Protein AF-A0A2E7MC25-F1 (afdb_monomer_lite)

Sequence (125 aa):
MNQQMLAEVIEPRIQELFELVRAELFRTGFEDSLPAGVVLTGGSSLLPGAVEAAEAGLGMQVRRGTPREVGGLSDVVASPIYATGVGLVKFGIENYRADNRFYGVEASLYRRMKGRVTDWLGKAL

Secondary structure (DSSP, 8-state):
--HHHHHHHHHHHHHHHHHHHHHHHHHHT-GGG-TT-EEE-SGGGGSTTHHHHHHHHHSS-EEE------SS-HHHH-SGGGHHHHHHHHHHHHHHHHHHHHHHHHHHHHHHHHHHHHHHHHHH-

pLDDT: mean 88.89, std 8.42, range [53.56, 97.06]

Radius of gyration: 25.57 Å; chains: 1; bounding box: 31×35×94 Å

Foldseek 3Di:
DDPVVVCVVVLVVLLVVLLVVQVVCVVVVCLVVCPVDEEDAADVCPPPCNQVSNCVNNVTHYDYDFDPDDPPCCVVRRHSNCVVVNVVVVVVVVVVVVVVVVVVVVVVVVVVVVVVVVVVVVVVD

Structure (mmCIF, N/CA/C/O backbone):
data_AF-A0A2E7MC25-F1
#
_entry.id   AF-A0A2E7MC25-F1
#
loop_
_atom_site.group_PDB
_atom_site.id
_atom_site.type_symbol
_atom_site.label_atom_id
_atom_site.label_alt_id
_atom_site.label_comp_id
_atom_site.label_asym_id
_atom_site.label_entity_id
_atom_site.label_seq_id
_atom_site.pdbx_PDB_ins_code
_atom_site.Cartn_x
_atom_site.Cartn_y
_atom_site.Cartn_z
_atom_site.occupancy
_atom_site.B_iso_or_equiv
_atom_site.auth_seq_id
_atom_site.auth_comp_id
_atom_site.auth_asym_id
_atom_site.auth_atom_id
_atom_site.pdbx_PDB_model_num
ATOM 1 N N . MET A 1 1 ? 7.339 -5.993 28.550 1.00 59.03 1 MET A N 1
ATOM 2 C CA . MET A 1 1 ? 6.384 -5.040 27.948 1.00 59.03 1 MET A CA 1
ATOM 3 C C . MET A 1 1 ? 5.270 -5.860 27.318 1.00 59.03 1 MET A C 1
ATOM 5 O O . MET A 1 1 ? 5.580 -6.774 26.567 1.00 59.03 1 MET A O 1
ATOM 9 N N . ASN A 1 2 ? 4.022 -5.645 27.732 1.00 89.06 2 ASN A N 1
ATOM 10 C CA . ASN A 1 2 ? 2.864 -6.442 27.311 1.00 89.06 2 ASN A CA 1
ATOM 11 C C . ASN A 1 2 ? 2.397 -5.984 25.913 1.00 89.06 2 ASN A C 1
ATOM 13 O O . ASN A 1 2 ? 2.397 -4.782 25.654 1.00 89.06 2 ASN A O 1
ATOM 17 N N . GLN A 1 3 ? 2.010 -6.911 25.027 1.00 86.12 3 GLN A N 1
ATOM 18 C CA . GLN A 1 3 ? 1.492 -6.594 23.685 1.00 86.12 3 GLN A CA 1
ATOM 19 C C . GLN A 1 3 ? 0.295 -5.630 23.743 1.00 86.12 3 GLN A C 1
ATOM 21 O O . GLN A 1 3 ? 0.168 -4.769 22.880 1.00 86.12 3 GLN A O 1
ATOM 26 N N . GLN A 1 4 ? -0.518 -5.722 24.800 1.00 89.06 4 GLN A N 1
ATOM 27 C CA . GLN A 1 4 ? -1.660 -4.835 25.042 1.00 89.06 4 GLN A CA 1
ATOM 28 C C . GLN A 1 4 ? -1.240 -3.369 25.222 1.00 89.06 4 GLN A C 1
ATOM 30 O O . GLN A 1 4 ? -1.782 -2.504 24.550 1.00 89.06 4 GLN A O 1
ATOM 35 N N . MET A 1 5 ? -0.209 -3.087 26.028 1.00 92.94 5 MET A N 1
ATOM 36 C CA . MET A 1 5 ? 0.250 -1.701 26.222 1.00 92.94 5 MET A CA 1
ATOM 37 C C . MET A 1 5 ? 0.845 -1.094 24.946 1.00 92.94 5 MET A C 1
ATOM 39 O O . MET A 1 5 ? 0.788 0.113 24.746 1.00 92.94 5 MET A O 1
ATOM 43 N N . LEU A 1 6 ? 1.442 -1.916 24.076 1.00 91.50 6 LEU A N 1
ATOM 44 C CA . LEU A 1 6 ? 1.921 -1.431 22.782 1.00 91.50 6 LEU A CA 1
ATOM 45 C C . LEU A 1 6 ? 0.745 -1.119 21.845 1.00 91.50 6 LEU A C 1
ATOM 47 O O . LEU A 1 6 ? 0.777 -0.105 21.152 1.00 91.50 6 LEU A O 1
ATOM 51 N N . ALA A 1 7 ? -0.288 -1.964 21.845 1.00 91.75 7 ALA A N 1
ATOM 52 C CA . ALA A 1 7 ? -1.503 -1.733 21.072 1.00 91.75 7 ALA A CA 1
ATOM 53 C C . ALA A 1 7 ? -2.213 -0.439 21.504 1.00 91.75 7 ALA A C 1
ATOM 55 O O . ALA A 1 7 ? -2.538 0.364 20.638 1.00 91.75 7 ALA A O 1
ATOM 56 N N . GLU A 1 8 ? -2.323 -0.170 22.811 1.00 93.88 8 GLU A N 1
ATOM 57 C CA . GLU A 1 8 ? -2.914 1.066 23.359 1.00 93.88 8 GLU A CA 1
ATOM 58 C C . GLU A 1 8 ? -2.242 2.352 22.846 1.00 93.88 8 GLU A C 1
ATOM 60 O O . GLU A 1 8 ? -2.880 3.398 22.762 1.00 93.88 8 GLU A O 1
ATOM 65 N N . VAL A 1 9 ? -0.958 2.286 22.476 1.00 94.31 9 VAL A N 1
ATOM 66 C CA . VAL A 1 9 ? -0.220 3.423 21.903 1.00 94.31 9 VAL A CA 1
ATOM 67 C C . VAL A 1 9 ? -0.313 3.458 20.374 1.00 94.31 9 VAL A C 1
ATOM 69 O O . VAL A 1 9 ? -0.394 4.535 19.784 1.00 94.31 9 VAL A O 1
ATOM 72 N N . ILE A 1 10 ? -0.271 2.299 19.710 1.00 94.12 10 ILE A N 1
ATOM 73 C CA . ILE A 1 10 ? -0.243 2.207 18.241 1.00 94.12 10 ILE A CA 1
ATOM 74 C C . ILE A 1 10 ? -1.629 2.424 17.626 1.00 94.12 10 ILE A C 1
ATOM 76 O O . ILE A 1 10 ? -1.739 3.108 16.610 1.00 94.12 10 ILE A O 1
ATOM 80 N N . GLU A 1 11 ? -2.672 1.848 18.218 1.00 93.88 11 GLU A N 1
ATOM 81 C CA . GLU A 1 11 ? -4.044 1.906 17.711 1.00 93.88 11 GLU A CA 1
ATOM 82 C C . GLU A 1 11 ? -4.542 3.339 17.453 1.00 93.88 11 GLU A C 1
ATOM 84 O O . GLU A 1 11 ? -4.916 3.611 16.307 1.00 93.88 11 GLU A O 1
ATOM 89 N N . PRO A 1 12 ? -4.471 4.289 18.413 1.00 94.44 12 PRO A N 1
ATOM 90 C CA . PRO A 1 12 ? -4.938 5.654 18.168 1.00 94.44 12 PRO A CA 1
ATOM 91 C C . PRO A 1 12 ? -4.160 6.343 17.040 1.00 94.44 12 PRO A C 1
ATOM 93 O O . PRO A 1 12 ? -4.737 7.104 16.269 1.00 94.44 12 PRO A O 1
ATOM 96 N N . ARG A 1 13 ? -2.864 6.037 16.876 1.00 95.75 13 ARG A N 1
ATOM 97 C CA . ARG A 1 13 ? -2.059 6.595 15.779 1.00 95.75 13 ARG A CA 1
ATOM 98 C C . ARG A 1 13 ? -2.495 6.055 14.418 1.00 95.75 13 ARG A C 1
ATOM 100 O O . ARG A 1 13 ? -2.503 6.800 13.444 1.00 95.75 13 ARG A O 1
ATOM 107 N N . ILE A 1 14 ? -2.808 4.764 14.321 1.00 95.38 14 ILE A N 1
ATOM 108 C CA . ILE A 1 14 ? -3.283 4.173 13.063 1.00 95.38 14 ILE A CA 1
ATOM 109 C C . ILE A 1 14 ? -4.653 4.742 12.690 1.00 95.38 14 ILE A C 1
ATOM 111 O O . ILE A 1 14 ? -4.864 5.079 11.527 1.00 95.38 14 ILE A O 1
ATOM 115 N N . GLN A 1 15 ? -5.553 4.883 13.664 1.00 93.81 15 GLN A N 1
ATOM 116 C CA . GLN A 1 15 ? -6.872 5.484 13.455 1.00 93.81 15 GLN A CA 1
ATOM 117 C C . GLN A 1 15 ? -6.748 6.931 12.957 1.00 93.81 15 GLN A C 1
ATOM 119 O O . GLN A 1 15 ? -7.287 7.253 11.901 1.00 93.81 15 GLN A O 1
ATOM 124 N N . GLU A 1 16 ? -5.939 7.755 13.631 1.00 95.12 16 GLU A N 1
ATOM 125 C CA . GLU A 1 16 ? -5.645 9.135 13.218 1.00 95.12 16 GLU A CA 1
ATOM 126 C C . GLU A 1 16 ? -5.115 9.201 11.775 1.00 95.12 16 GLU A C 1
ATOM 128 O O . GLU A 1 16 ? -5.560 10.025 10.977 1.00 95.12 16 GLU A O 1
ATOM 133 N N . LEU A 1 17 ? -4.187 8.313 11.396 1.00 96.50 17 LEU A N 1
ATOM 134 C CA . LEU A 1 17 ? -3.654 8.281 10.031 1.00 96.50 17 LEU A CA 1
ATOM 135 C C . LEU A 1 17 ? -4.747 8.008 8.992 1.00 96.50 17 LEU A C 1
ATOM 137 O O . LEU A 1 17 ? -4.740 8.634 7.933 1.00 96.50 17 LEU A O 1
ATOM 141 N N . PHE A 1 18 ? -5.688 7.105 9.269 1.00 96.12 18 PHE A N 1
ATOM 142 C CA . PHE A 1 18 ? -6.781 6.829 8.337 1.00 96.12 18 PHE A CA 1
ATOM 143 C C . PHE A 1 18 ? -7.834 7.937 8.300 1.00 96.12 18 PHE A C 1
ATOM 145 O O . PHE A 1 18 ? -8.364 8.211 7.224 1.00 96.12 18 PHE A O 1
ATOM 152 N N . GLU A 1 19 ? -8.076 8.638 9.407 1.00 93.69 19 GLU A N 1
ATOM 153 C CA . GLU A 1 19 ? -8.903 9.850 9.416 1.00 93.69 19 GLU A CA 1
ATOM 154 C C . GLU A 1 19 ? -8.290 10.957 8.549 1.00 93.69 19 GLU A C 1
ATOM 156 O O . GLU A 1 19 ? -8.989 11.576 7.744 1.00 93.69 19 GLU A O 1
ATOM 161 N N . LEU A 1 20 ? -6.971 11.162 8.641 1.00 95.06 20 LEU A N 1
ATOM 162 C CA . LEU A 1 20 ? -6.244 12.111 7.793 1.00 95.06 20 LEU A CA 1
ATOM 163 C C . LEU A 1 20 ? -6.321 11.725 6.311 1.00 95.06 20 LEU A C 1
ATOM 165 O O . LEU A 1 20 ? -6.555 12.581 5.456 1.00 95.06 20 LEU A O 1
ATOM 169 N N . VAL A 1 21 ? -6.169 10.436 5.996 1.00 94.44 21 VAL A N 1
ATOM 170 C CA . VAL A 1 21 ? -6.331 9.927 4.625 1.00 94.44 21 VAL A CA 1
ATOM 171 C C . VAL A 1 21 ? -7.755 10.168 4.125 1.00 94.44 21 VAL A C 1
ATOM 173 O O . VAL A 1 21 ? -7.935 10.634 3.003 1.00 94.44 21 VAL A O 1
ATOM 176 N N . ARG A 1 22 ? -8.775 9.908 4.949 1.00 92.62 22 ARG A N 1
ATOM 177 C CA . ARG A 1 22 ? -10.174 10.160 4.592 1.00 92.62 22 ARG A CA 1
ATOM 178 C C . ARG A 1 22 ? -10.431 11.640 4.321 1.00 92.62 22 ARG A C 1
ATOM 180 O O . ARG A 1 22 ? -11.031 11.970 3.302 1.00 92.62 22 ARG A O 1
ATOM 187 N N . ALA A 1 23 ? -9.949 12.529 5.188 1.00 93.19 23 ALA A N 1
ATOM 188 C CA . ALA A 1 23 ? -10.070 13.973 4.996 1.00 93.19 23 ALA A CA 1
ATOM 189 C C . ALA A 1 23 ? -9.457 14.427 3.658 1.00 93.19 23 ALA A C 1
ATOM 191 O O . ALA A 1 23 ? -10.024 15.268 2.961 1.00 93.19 23 ALA A O 1
ATOM 192 N N . GLU A 1 24 ? -8.337 13.825 3.261 1.00 93.94 24 GLU A N 1
ATOM 193 C CA . GLU A 1 24 ? -7.687 14.097 1.982 1.00 93.94 24 GLU A CA 1
ATOM 194 C C . GLU A 1 24 ? -8.488 13.566 0.777 1.00 93.94 24 GLU A C 1
ATOM 196 O O . GLU A 1 24 ? -8.609 14.252 -0.243 1.00 93.94 24 GLU A O 1
ATOM 201 N N . LEU A 1 25 ? -9.104 12.384 0.894 1.00 90.81 25 LEU A N 1
ATOM 202 C CA . LEU A 1 25 ? -10.011 11.845 -0.130 1.00 90.81 25 LEU A CA 1
ATOM 203 C C . LEU A 1 25 ? -11.239 12.745 -0.339 1.00 90.81 25 LEU A C 1
ATOM 205 O O . LEU A 1 25 ? -11.625 13.010 -1.480 1.00 90.81 25 LEU A O 1
ATOM 209 N N . PHE A 1 26 ? -11.810 13.276 0.745 1.00 87.69 26 PHE A N 1
ATOM 210 C CA . PHE A 1 26 ? -12.888 14.265 0.675 1.00 87.69 26 PHE A CA 1
ATOM 211 C C . PHE A 1 26 ? -12.438 15.554 -0.005 1.00 87.69 26 PHE A C 1
ATOM 213 O O . PHE A 1 26 ? -13.105 16.052 -0.911 1.00 87.69 26 PHE A O 1
ATOM 220 N N . ARG A 1 27 ? -11.284 16.088 0.407 1.00 92.19 27 ARG A N 1
ATOM 221 C CA . ARG A 1 27 ? -10.733 17.341 -0.125 1.00 92.19 27 ARG A CA 1
ATOM 222 C C . ARG A 1 27 ? -10.497 17.280 -1.635 1.00 92.19 27 ARG A C 1
ATOM 224 O O . ARG A 1 27 ? -10.582 18.298 -2.316 1.00 92.19 27 ARG A O 1
ATOM 231 N N . THR A 1 28 ? -10.176 16.097 -2.147 1.00 90.69 28 THR A N 1
ATOM 232 C CA . THR A 1 28 ? -9.890 15.846 -3.563 1.00 90.69 28 THR A CA 1
ATOM 233 C C . THR A 1 28 ? -11.129 15.453 -4.378 1.00 90.69 28 THR A C 1
ATOM 235 O O . THR A 1 28 ? -11.059 15.459 -5.605 1.00 90.69 28 THR A O 1
ATOM 238 N N . GLY A 1 29 ? -12.266 15.176 -3.726 1.00 86.81 29 GLY A N 1
ATOM 239 C CA . GLY A 1 29 ? -13.533 14.824 -4.377 1.00 86.81 29 GLY A CA 1
ATOM 240 C C . GLY A 1 29 ? -13.607 13.383 -4.896 1.00 86.81 29 GLY A C 1
ATOM 241 O O . GLY A 1 29 ? -14.433 13.092 -5.757 1.00 86.81 29 GLY A O 1
ATOM 242 N N . PHE A 1 30 ? -12.749 12.481 -4.408 1.00 81.38 30 PHE A N 1
ATOM 243 C CA . PHE A 1 30 ? -12.662 11.102 -4.910 1.00 81.38 30 PHE A CA 1
ATOM 244 C C . PHE A 1 30 ? -13.501 10.078 -4.131 1.00 81.38 30 PHE A C 1
ATOM 246 O O . PHE A 1 30 ? -13.518 8.920 -4.537 1.00 81.38 30 PHE A O 1
ATOM 253 N N . GLU A 1 31 ? -14.198 10.451 -3.053 1.00 73.25 31 GLU A N 1
ATOM 254 C CA . GLU A 1 31 ? -14.920 9.490 -2.192 1.00 73.25 31 GLU A CA 1
ATOM 255 C C . GLU A 1 31 ? -15.928 8.628 -2.977 1.00 73.25 31 GLU A C 1
ATOM 257 O O . GLU A 1 31 ? -15.842 7.400 -2.946 1.00 73.25 31 GLU A O 1
ATOM 262 N N . ASP A 1 32 ? -16.790 9.250 -3.787 1.00 77.69 32 ASP A N 1
ATOM 263 C CA . ASP A 1 32 ? -17.777 8.543 -4.622 1.00 77.69 32 ASP A CA 1
ATOM 264 C C . ASP A 1 32 ? -17.151 7.793 -5.816 1.00 77.69 32 ASP A C 1
ATOM 266 O O . ASP A 1 32 ? -17.820 7.041 -6.525 1.00 77.69 32 ASP A O 1
ATOM 270 N N . SER A 1 33 ? -15.852 7.988 -6.062 1.00 81.31 33 SER A N 1
ATOM 271 C CA . SER A 1 33 ? -15.124 7.415 -7.202 1.00 81.31 33 SER A CA 1
ATOM 272 C C . SER A 1 33 ? -14.367 6.126 -6.862 1.00 81.31 33 SER A C 1
ATOM 274 O O . SER A 1 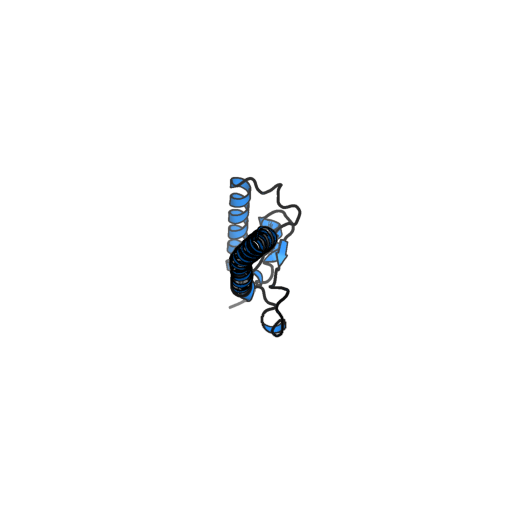33 ? -13.627 5.618 -7.708 1.00 81.31 33 SER A O 1
ATOM 276 N N . LEU A 1 34 ? -14.541 5.568 -5.656 1.00 86.25 34 LEU A N 1
ATOM 277 C CA . LEU A 1 34 ? -13.824 4.375 -5.181 1.00 86.25 34 LEU A CA 1
ATOM 278 C C . LEU A 1 34 ? -14.739 3.147 -4.974 1.00 86.25 34 LEU A C 1
ATOM 280 O O . LEU A 1 34 ? -14.737 2.552 -3.895 1.00 86.25 34 LEU A O 1
ATOM 284 N N . PRO A 1 35 ? -15.471 2.670 -6.003 1.00 85.94 35 PRO A N 1
ATOM 285 C CA . PRO A 1 35 ? -16.385 1.530 -5.861 1.00 85.94 35 PRO A CA 1
ATOM 286 C C . PRO A 1 35 ? -15.668 0.212 -5.525 1.00 85.94 35 PRO A C 1
ATOM 288 O O . PRO A 1 35 ? -16.281 -0.717 -5.011 1.00 85.94 35 PRO A O 1
ATOM 291 N N . ALA A 1 36 ? -14.367 0.117 -5.819 1.00 90.50 36 ALA A N 1
ATOM 292 C CA . ALA A 1 36 ? -13.534 -1.044 -5.510 1.00 90.50 36 ALA A CA 1
ATOM 293 C C . ALA A 1 36 ? -12.835 -0.956 -4.136 1.00 90.50 36 ALA A C 1
ATOM 295 O O . ALA A 1 36 ? -12.061 -1.855 -3.789 1.00 90.50 36 ALA A O 1
ATOM 296 N N . GLY A 1 37 ? -13.062 0.125 -3.382 1.00 92.94 37 GLY A N 1
ATOM 297 C CA . GLY A 1 37 ? -12.425 0.373 -2.092 1.00 92.94 37 GLY A CA 1
ATOM 298 C C . GLY A 1 37 ? -10.914 0.622 -2.180 1.00 92.94 37 GLY A C 1
ATOM 299 O O . GLY A 1 37 ? -10.376 1.007 -3.222 1.00 92.94 37 GLY A O 1
ATOM 300 N N . VAL A 1 38 ? -10.208 0.384 -1.072 1.00 94.81 38 VAL A N 1
ATOM 301 C CA . VAL A 1 38 ? -8.781 0.719 -0.905 1.00 94.81 38 VAL A CA 1
ATOM 302 C C . VAL A 1 38 ? -7.897 -0.530 -0.834 1.00 94.81 38 VAL A C 1
ATOM 304 O O . VAL A 1 38 ? -8.278 -1.587 -0.322 1.00 94.81 38 VAL A O 1
ATOM 307 N N . VAL A 1 39 ? -6.682 -0.423 -1.384 1.00 96.56 39 VAL A N 1
ATOM 308 C CA . VAL A 1 39 ? -5.607 -1.412 -1.207 1.00 96.56 39 VAL A CA 1
ATOM 309 C C . VAL A 1 39 ? -4.610 -0.875 -0.182 1.00 96.56 39 VAL A C 1
ATOM 311 O O . VAL A 1 39 ? -3.957 0.132 -0.441 1.00 96.56 39 VAL A O 1
ATOM 314 N N . LEU A 1 40 ? -4.410 -1.573 0.934 1.00 97.00 40 LEU A N 1
ATOM 315 C CA . LEU A 1 40 ? -3.285 -1.298 1.833 1.00 97.00 40 LEU A CA 1
ATOM 316 C C . LEU A 1 40 ? -2.061 -2.106 1.426 1.00 97.00 40 LEU A C 1
ATOM 318 O O . LEU A 1 40 ? -2.151 -3.312 1.205 1.00 97.00 40 LEU A O 1
ATOM 322 N N . THR A 1 41 ? -0.904 -1.454 1.372 1.00 97.06 41 THR A N 1
ATOM 323 C CA . THR A 1 41 ? 0.382 -2.093 1.054 1.00 97.06 41 THR A CA 1
ATOM 324 C C . THR A 1 41 ? 1.481 -1.609 2.007 1.00 97.06 41 THR A C 1
ATOM 326 O O . THR A 1 41 ? 1.208 -0.852 2.939 1.00 97.06 41 THR A O 1
ATOM 329 N N . GLY A 1 42 ? 2.725 -2.056 1.811 1.00 96.62 42 GLY A N 1
ATOM 330 C CA . GLY A 1 42 ? 3.863 -1.682 2.654 1.00 96.62 42 GLY A CA 1
ATOM 331 C C . GLY A 1 42 ? 3.905 -2.421 3.995 1.00 96.62 42 GLY A C 1
ATOM 332 O O . GLY A 1 42 ? 2.997 -3.175 4.344 1.00 96.62 42 GLY A O 1
ATOM 333 N N . GLY A 1 43 ? 4.976 -2.210 4.765 1.00 96.06 43 GLY A N 1
ATOM 334 C CA . GLY A 1 43 ? 5.206 -2.910 6.039 1.00 96.06 43 GLY A CA 1
ATOM 335 C C . GLY A 1 43 ? 4.129 -2.683 7.090 1.00 96.06 43 GLY A C 1
ATOM 336 O O . GLY A 1 43 ? 3.683 -3.641 7.713 1.00 96.06 43 GLY A O 1
ATOM 337 N N . SER A 1 44 ? 3.637 -1.453 7.227 1.00 94.88 44 SER A N 1
ATOM 338 C CA . SER A 1 44 ? 2.617 -1.123 8.229 1.00 94.88 44 SER A CA 1
ATOM 339 C C . SER A 1 44 ? 1.291 -1.853 7.999 1.00 94.88 44 SER A C 1
ATOM 341 O O . SER A 1 44 ? 0.573 -2.118 8.956 1.00 94.88 44 SER A O 1
ATOM 343 N N . SER A 1 45 ? 0.985 -2.267 6.762 1.00 96.75 45 SER A N 1
ATOM 344 C CA . SER A 1 45 ? -0.218 -3.063 6.467 1.00 96.75 45 SER A CA 1
ATOM 345 C C . SER A 1 45 ? -0.196 -4.475 7.077 1.00 96.75 45 SER A C 1
ATOM 347 O O . SER A 1 45 ? -1.231 -5.148 7.111 1.00 96.75 45 SER A O 1
ATOM 349 N N . LEU A 1 46 ? 0.969 -4.942 7.545 1.00 96.19 46 LEU A N 1
ATOM 350 C CA . LEU A 1 46 ? 1.131 -6.215 8.253 1.00 96.19 46 LEU A CA 1
ATOM 351 C C . LEU A 1 46 ? 0.813 -6.117 9.748 1.00 96.19 46 LEU A C 1
ATOM 353 O O . LEU A 1 46 ? 0.770 -7.154 10.410 1.00 96.19 46 LEU A O 1
ATOM 357 N N . LEU A 1 47 ? 0.584 -4.913 10.283 1.00 95.38 47 LEU A N 1
ATOM 358 C CA . LEU A 1 47 ? 0.159 -4.764 11.670 1.00 95.38 47 LEU A CA 1
ATOM 359 C C . LEU A 1 47 ? -1.178 -5.502 11.888 1.00 95.38 47 LEU A C 1
ATOM 361 O O . LEU A 1 47 ? -2.082 -5.396 11.048 1.00 95.38 47 LEU A O 1
ATOM 365 N N . PRO A 1 48 ? -1.316 -6.273 12.982 1.00 94.62 48 PRO A N 1
ATOM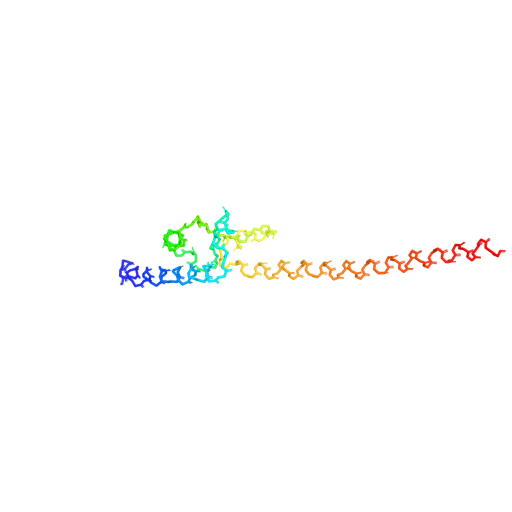 366 C CA . PRO A 1 48 ? -2.591 -6.885 13.342 1.00 94.62 48 PRO A CA 1
ATOM 367 C C . PRO A 1 48 ? -3.673 -5.811 13.501 1.00 94.62 48 PRO A C 1
ATOM 369 O O . PRO A 1 48 ? -3.416 -4.784 14.123 1.00 94.62 48 PRO A O 1
ATOM 372 N N . GLY A 1 49 ? -4.859 -6.025 12.928 1.00 93.69 49 GLY A N 1
ATOM 373 C CA . GLY A 1 49 ? -5.955 -5.051 12.993 1.00 93.69 49 GLY A CA 1
ATOM 374 C C . GLY A 1 49 ? -5.850 -3.876 12.009 1.00 93.69 49 GLY A C 1
ATOM 375 O O . GLY A 1 49 ? -6.713 -3.004 12.009 1.00 93.69 49 GLY A O 1
ATOM 376 N N . ALA A 1 50 ? -4.800 -3.799 11.178 1.00 95.88 50 ALA A N 1
ATOM 377 C CA . ALA A 1 50 ? -4.589 -2.642 10.303 1.00 95.88 50 ALA A CA 1
ATOM 378 C C . ALA A 1 50 ? -5.647 -2.493 9.201 1.00 95.88 50 ALA A C 1
ATOM 380 O O . ALA A 1 50 ? -5.921 -1.374 8.777 1.00 95.88 50 ALA A O 1
ATOM 381 N N . VAL A 1 51 ? -6.209 -3.602 8.710 1.00 96.94 51 VAL A N 1
ATOM 382 C CA . VAL A 1 51 ? -7.264 -3.554 7.685 1.00 96.94 51 VAL A CA 1
ATOM 383 C C . VAL A 1 51 ? -8.555 -3.065 8.326 1.00 96.94 51 VAL A C 1
ATOM 385 O O . VAL A 1 51 ? -9.179 -2.150 7.814 1.00 96.94 51 VAL A O 1
ATOM 388 N N . GLU A 1 52 ? -8.883 -3.602 9.492 1.00 95.81 52 GLU A N 1
ATOM 389 C CA . GLU A 1 52 ? -10.067 -3.286 10.279 1.00 95.81 52 GLU A CA 1
ATOM 390 C C . GLU A 1 52 ? -10.068 -1.814 10.716 1.00 95.81 52 GLU A C 1
ATOM 392 O O . GLU A 1 52 ? -11.064 -1.111 10.554 1.00 95.81 52 GLU A O 1
ATOM 397 N N . ALA A 1 53 ? -8.924 -1.310 11.193 1.00 95.06 53 ALA A N 1
ATOM 398 C CA . ALA A 1 53 ? -8.755 0.101 11.532 1.00 95.06 53 ALA A CA 1
ATOM 399 C C . ALA A 1 53 ? -8.921 1.017 10.306 1.00 95.06 53 ALA A C 1
ATOM 401 O O . ALA A 1 53 ? -9.478 2.108 10.419 1.00 95.06 53 ALA A O 1
ATOM 402 N N . ALA A 1 54 ? -8.473 0.573 9.130 1.00 96.06 54 ALA A N 1
ATOM 403 C CA . ALA A 1 54 ? -8.648 1.320 7.892 1.00 96.06 54 ALA A CA 1
ATOM 404 C C . ALA A 1 54 ? -10.096 1.320 7.410 1.00 96.06 54 ALA A C 1
ATOM 406 O O . ALA A 1 54 ? -10.582 2.361 6.987 1.00 96.06 54 ALA A O 1
ATOM 407 N N . GLU A 1 55 ? -10.799 0.189 7.486 1.00 95.25 55 GLU A N 1
ATOM 408 C CA . GLU A 1 55 ? -12.225 0.118 7.148 1.00 95.25 55 GLU A CA 1
ATOM 409 C C . GLU A 1 55 ? -13.044 1.040 8.054 1.00 95.25 55 GLU A C 1
ATOM 411 O O . GLU A 1 55 ? -13.878 1.801 7.561 1.00 95.25 55 GLU A O 1
ATOM 416 N N . ALA A 1 56 ? -12.748 1.044 9.358 1.00 94.19 56 ALA A N 1
ATOM 417 C CA . ALA A 1 56 ? -13.383 1.941 10.317 1.00 94.19 56 ALA A CA 1
ATOM 418 C C . ALA A 1 56 ? -13.080 3.422 10.024 1.00 94.19 56 ALA A C 1
ATOM 420 O O . ALA A 1 56 ? -13.997 4.242 9.991 1.00 94.19 56 ALA A O 1
ATOM 421 N N . GLY A 1 57 ? -11.811 3.768 9.777 1.00 92.88 57 GLY A N 1
ATOM 422 C CA . GLY A 1 57 ? -11.391 5.150 9.527 1.00 92.88 57 GLY A CA 1
ATOM 423 C C . GLY A 1 57 ? -11.846 5.703 8.173 1.00 92.88 57 GLY A C 1
ATOM 424 O O . GLY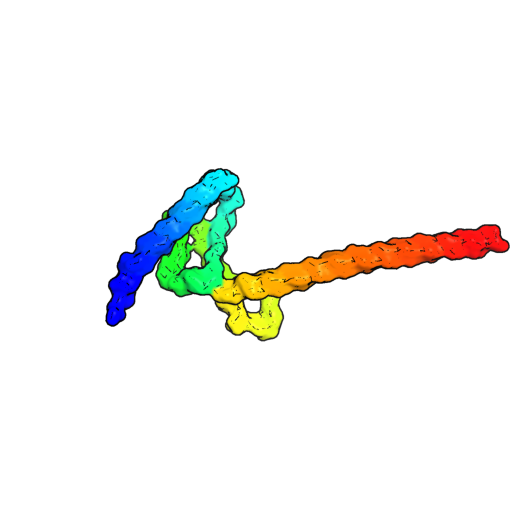 A 1 57 ? -12.196 6.878 8.076 1.00 92.88 57 GLY A O 1
ATOM 425 N N . LEU A 1 58 ? -11.875 4.865 7.130 1.00 92.25 58 LEU A N 1
ATOM 426 C CA . LEU A 1 58 ? -12.196 5.263 5.754 1.00 92.25 58 LEU A CA 1
ATOM 427 C C . LEU A 1 58 ? -13.683 5.111 5.407 1.00 92.25 58 LEU A C 1
ATOM 429 O O . LEU A 1 58 ? -14.148 5.773 4.484 1.00 92.25 58 LEU A O 1
ATOM 433 N N . GLY A 1 59 ? -14.432 4.262 6.119 1.00 90.69 59 GLY A N 1
ATOM 434 C CA . GLY A 1 59 ? -15.853 4.014 5.850 1.00 90.69 59 GLY A CA 1
ATOM 435 C C . GLY A 1 59 ? -16.122 3.247 4.549 1.00 90.69 59 GLY A C 1
ATOM 436 O O . GLY A 1 59 ? -17.210 3.347 3.989 1.00 90.69 59 GLY A O 1
ATOM 437 N N . MET A 1 60 ? -15.140 2.496 4.047 1.00 91.69 60 MET A N 1
ATOM 438 C CA . MET A 1 60 ? -15.225 1.734 2.797 1.00 91.69 60 MET A CA 1
ATOM 439 C C . MET A 1 60 ? -14.444 0.425 2.902 1.00 91.69 60 MET A C 1
ATOM 441 O O . MET A 1 60 ? -13.648 0.247 3.820 1.00 91.69 60 MET A O 1
ATOM 445 N N . GLN A 1 61 ? -14.648 -0.485 1.946 1.00 94.75 61 GLN A N 1
ATOM 446 C CA . GLN A 1 61 ? -13.951 -1.770 1.937 1.00 94.75 61 GLN A CA 1
ATOM 447 C C . GLN A 1 61 ? -12.440 -1.581 1.769 1.00 94.75 61 GLN A C 1
ATOM 449 O O . GLN A 1 61 ? -11.980 -0.858 0.877 1.00 94.75 61 GLN A O 1
ATOM 454 N N . VAL A 1 62 ? -11.662 -2.291 2.583 1.00 96.38 62 VAL A N 1
ATOM 455 C CA . VAL A 1 62 ? -10.203 -2.271 2.515 1.00 96.38 62 VAL A CA 1
ATOM 456 C C . VAL A 1 62 ? -9.675 -3.695 2.437 1.00 96.38 62 VAL A C 1
ATOM 458 O O . VAL A 1 62 ? -10.163 -4.614 3.080 1.00 96.38 62 VAL A O 1
ATOM 461 N N . ARG A 1 63 ? -8.632 -3.904 1.636 1.00 96.69 63 ARG A N 1
ATOM 462 C CA . ARG A 1 63 ? -7.921 -5.190 1.575 1.00 96.69 63 ARG A CA 1
ATOM 463 C C . ARG A 1 63 ? -6.422 -4.983 1.583 1.00 96.69 63 ARG A C 1
ATOM 465 O O . ARG A 1 63 ? -5.906 -4.007 1.037 1.00 96.69 63 ARG A O 1
ATOM 472 N N . ARG A 1 64 ? -5.709 -5.961 2.131 1.00 97.06 64 ARG A N 1
ATOM 473 C CA . ARG A 1 64 ? -4.251 -6.030 2.035 1.00 97.06 64 ARG A CA 1
ATOM 474 C C . ARG A 1 64 ? -3.837 -6.459 0.625 1.00 97.06 64 ARG A C 1
ATOM 476 O O . ARG A 1 64 ? -4.286 -7.488 0.122 1.00 97.06 64 ARG A O 1
ATOM 483 N N . GLY A 1 65 ? -2.974 -5.673 -0.006 1.00 96.06 65 GLY A N 1
ATOM 484 C CA . GLY A 1 65 ? -2.383 -5.948 -1.310 1.00 96.06 65 GLY A CA 1
ATOM 485 C C . GLY A 1 65 ? -0.955 -6.469 -1.203 1.00 96.06 65 GLY A C 1
ATOM 486 O O . GLY A 1 65 ? -0.168 -6.024 -0.370 1.00 96.06 65 GLY A O 1
ATOM 487 N N . THR A 1 66 ? -0.608 -7.387 -2.099 1.00 95.25 66 THR A N 1
ATOM 488 C CA . THR A 1 66 ? 0.752 -7.896 -2.298 1.00 95.25 66 THR A CA 1
ATOM 489 C C . THR A 1 66 ? 1.127 -7.785 -3.775 1.00 95.25 66 THR A C 1
ATOM 491 O O . THR A 1 66 ? 0.230 -7.787 -4.630 1.00 95.25 66 THR A O 1
ATOM 494 N N . PRO A 1 67 ? 2.426 -7.674 -4.113 1.00 93.81 67 PRO A N 1
ATOM 495 C CA . PRO A 1 67 ? 2.852 -7.748 -5.503 1.00 93.81 67 PRO A CA 1
ATOM 496 C C . PRO A 1 67 ? 2.398 -9.063 -6.145 1.00 93.81 67 PRO A C 1
ATOM 498 O O . PRO A 1 67 ? 2.530 -10.132 -5.552 1.00 93.81 67 PRO A O 1
ATOM 501 N N . ARG A 1 68 ? 1.880 -8.985 -7.373 1.00 89.12 68 ARG A N 1
ATOM 502 C CA . ARG A 1 68 ? 1.453 -10.142 -8.177 1.00 89.12 68 ARG A CA 1
ATOM 503 C C . ARG A 1 68 ? 2.264 -10.232 -9.465 1.00 89.12 68 ARG A C 1
ATOM 505 O O . ARG A 1 68 ? 2.889 -9.251 -9.862 1.00 89.12 68 ARG A O 1
ATOM 512 N N . GLU A 1 69 ? 2.203 -11.383 -10.134 1.00 85.12 69 GLU A N 1
ATOM 513 C CA . GLU A 1 69 ? 2.805 -11.616 -11.462 1.00 85.12 69 GLU A CA 1
ATOM 514 C C . GLU A 1 69 ? 4.329 -11.415 -11.486 1.00 85.12 69 GLU A C 1
ATOM 516 O O . GLU A 1 69 ? 4.894 -10.862 -12.431 1.00 85.12 69 GLU A O 1
ATOM 521 N N . VAL A 1 70 ? 5.003 -11.843 -10.421 1.00 84.44 70 VAL A N 1
ATOM 522 C CA . VAL A 1 70 ? 6.465 -11.910 -10.391 1.00 84.44 70 VAL A CA 1
ATOM 523 C C . VAL A 1 70 ? 6.871 -13.343 -10.708 1.00 84.44 70 VAL A C 1
ATOM 525 O O . VAL A 1 70 ? 6.500 -14.264 -9.986 1.00 84.44 70 VAL A O 1
ATOM 528 N N . GLY A 1 71 ? 7.593 -13.541 -11.811 1.00 80.94 71 GLY A N 1
ATOM 529 C CA . GLY A 1 71 ? 8.094 -14.858 -12.205 1.00 80.94 71 GLY A CA 1
ATOM 530 C C . GLY A 1 71 ? 9.274 -15.311 -11.341 1.00 80.94 71 GLY A C 1
ATOM 531 O O . GLY A 1 71 ? 10.101 -14.497 -10.931 1.00 80.94 71 GLY A O 1
ATOM 532 N N . GL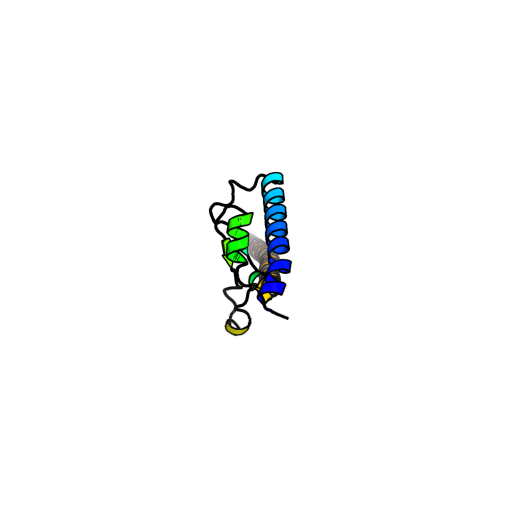Y A 1 72 ? 9.369 -16.619 -11.092 1.00 81.44 72 GLY A N 1
ATOM 533 C CA . GLY A 1 72 ? 10.488 -17.260 -10.393 1.00 81.44 72 GLY A CA 1
ATOM 534 C C . GLY A 1 72 ? 10.482 -17.046 -8.879 1.00 81.44 72 GLY A C 1
ATOM 535 O O . GLY A 1 72 ? 10.296 -17.996 -8.131 1.00 81.44 72 GLY A O 1
ATOM 536 N N . LEU A 1 73 ? 10.669 -15.805 -8.426 1.00 74.38 73 LEU A N 1
ATOM 537 C CA . LEU A 1 73 ? 10.835 -15.448 -7.009 1.00 74.38 73 LEU A CA 1
ATOM 538 C C . LEU A 1 73 ? 9.511 -15.118 -6.293 1.00 74.38 73 LEU A C 1
ATOM 540 O O . LEU A 1 73 ? 9.516 -14.384 -5.303 1.00 74.38 73 LEU A O 1
ATOM 544 N N . SER A 1 74 ? 8.379 -15.611 -6.809 1.00 74.56 74 SER A N 1
ATOM 545 C CA . SER A 1 74 ? 7.030 -15.232 -6.361 1.00 74.56 74 SER A CA 1
ATOM 546 C C . SER A 1 74 ? 6.858 -15.345 -4.850 1.00 74.56 74 SER A C 1
ATOM 548 O O . SER A 1 74 ? 6.320 -14.429 -4.237 1.00 74.56 74 SER A O 1
ATOM 550 N N . ASP A 1 75 ? 7.388 -16.407 -4.247 1.00 76.94 75 ASP A N 1
ATOM 551 C CA . ASP A 1 75 ? 7.192 -16.709 -2.826 1.00 76.94 75 ASP A CA 1
ATOM 552 C C . ASP A 1 75 ? 7.988 -15.768 -1.914 1.00 76.94 75 ASP A C 1
ATOM 554 O O . ASP A 1 75 ? 7.558 -15.457 -0.806 1.00 76.94 75 ASP A O 1
ATOM 558 N N . VAL A 1 76 ? 9.124 -15.253 -2.396 1.00 80.69 76 VAL A N 1
ATOM 559 C CA . VAL A 1 76 ? 9.964 -14.307 -1.646 1.00 80.69 76 VAL A CA 1
ATOM 560 C C . VAL A 1 76 ? 9.317 -12.928 -1.616 1.00 80.69 76 VAL A C 1
ATOM 562 O O . VAL A 1 76 ? 9.372 -12.239 -0.602 1.00 80.69 76 VAL A O 1
ATOM 565 N N . VAL A 1 77 ? 8.691 -12.518 -2.722 1.00 85.00 77 VAL A N 1
ATOM 566 C CA . VAL A 1 77 ? 8.135 -11.166 -2.869 1.00 85.00 77 VAL A CA 1
ATOM 567 C C . VAL A 1 77 ? 6.632 -11.085 -2.612 1.00 85.00 77 VAL A C 1
ATOM 569 O O . VAL A 1 77 ? 6.064 -9.997 -2.704 1.00 85.00 77 VAL A O 1
ATOM 572 N N . ALA A 1 78 ? 5.982 -12.196 -2.249 1.00 88.75 78 ALA A N 1
ATOM 573 C CA . ALA A 1 78 ? 4.558 -12.286 -1.914 1.00 88.75 78 ALA A CA 1
ATOM 574 C C . ALA A 1 78 ? 4.216 -11.637 -0.555 1.00 88.75 78 ALA A C 1
ATOM 576 O O . ALA A 1 78 ? 3.478 -12.184 0.261 1.00 88.75 78 ALA A O 1
ATOM 577 N N . SER A 1 79 ? 4.741 -10.439 -0.307 1.00 94.44 79 SER A N 1
ATOM 578 C CA . SER A 1 79 ? 4.517 -9.662 0.904 1.00 94.44 79 SER A CA 1
ATOM 579 C C . SER A 1 79 ? 4.303 -8.186 0.558 1.00 94.44 79 SER A C 1
ATOM 581 O O . SER A 1 79 ? 4.966 -7.666 -0.347 1.00 94.44 79 SER A O 1
ATOM 583 N N . PRO A 1 80 ? 3.417 -7.467 1.276 1.00 96.31 80 PRO A N 1
ATOM 584 C CA . PRO A 1 80 ? 3.164 -6.048 1.034 1.00 96.31 80 PRO A CA 1
ATOM 585 C C . PRO A 1 80 ? 4.421 -5.178 1.148 1.00 96.31 80 PRO A C 1
ATOM 587 O O . PRO A 1 80 ? 4.473 -4.106 0.547 1.00 96.31 80 PRO A O 1
ATOM 590 N N . ILE A 1 81 ? 5.446 -5.640 1.878 1.00 96.50 81 ILE A N 1
ATOM 591 C CA . ILE A 1 81 ? 6.723 -4.928 2.050 1.00 96.50 81 ILE A CA 1
ATOM 592 C C . ILE A 1 81 ? 7.462 -4.708 0.726 1.00 96.50 81 ILE A C 1
ATOM 594 O O . ILE A 1 81 ? 8.228 -3.758 0.604 1.00 96.50 81 ILE A O 1
ATOM 598 N N . TYR A 1 82 ? 7.205 -5.553 -0.275 1.00 95.81 82 TYR A N 1
ATOM 599 C CA . TYR A 1 82 ? 7.858 -5.490 -1.581 1.00 95.81 82 TYR A CA 1
ATOM 600 C C . TYR A 1 82 ? 7.032 -4.753 -2.645 1.00 95.81 82 TYR A C 1
ATOM 602 O O . TYR A 1 82 ? 7.487 -4.643 -3.783 1.00 95.81 82 TYR A O 1
ATOM 610 N N . ALA A 1 83 ? 5.848 -4.223 -2.299 1.00 96.25 83 ALA A N 1
ATOM 611 C CA . ALA A 1 83 ? 4.946 -3.528 -3.229 1.00 96.25 83 ALA A CA 1
ATOM 612 C C . ALA A 1 83 ? 5.656 -2.434 -4.034 1.00 96.25 83 ALA A C 1
ATOM 614 O O . ALA A 1 83 ? 5.619 -2.454 -5.265 1.00 96.25 83 ALA A O 1
ATOM 615 N N . THR A 1 84 ? 6.371 -1.537 -3.352 1.00 96.00 84 THR A N 1
ATOM 616 C CA . THR A 1 84 ? 7.078 -0.426 -3.999 1.00 96.00 84 THR A CA 1
ATOM 617 C C . THR A 1 84 ? 8.210 -0.915 -4.897 1.00 96.00 84 THR A C 1
ATOM 619 O O . THR A 1 84 ? 8.285 -0.521 -6.056 1.00 96.00 84 THR A O 1
ATOM 622 N N . GLY A 1 85 ? 9.073 -1.805 -4.395 1.00 94.62 85 GLY A N 1
ATOM 623 C CA . GLY A 1 85 ? 10.230 -2.291 -5.154 1.00 94.62 85 GLY A CA 1
ATOM 624 C C . GLY A 1 85 ? 9.824 -3.032 -6.429 1.00 94.62 85 GLY A C 1
ATOM 625 O O . GLY A 1 85 ? 10.322 -2.724 -7.510 1.00 94.62 85 GLY A O 1
ATOM 626 N N . VAL A 1 86 ? 8.865 -3.958 -6.324 1.00 95.00 86 VAL A N 1
ATOM 627 C CA . VAL A 1 86 ? 8.335 -4.683 -7.489 1.00 95.00 86 VAL A CA 1
ATOM 628 C C . VAL A 1 86 ? 7.628 -3.729 -8.454 1.00 95.00 86 VAL A C 1
ATOM 630 O O . VAL A 1 86 ? 7.828 -3.834 -9.664 1.00 95.00 86 VAL A O 1
ATOM 633 N N . GLY A 1 87 ? 6.834 -2.785 -7.939 1.00 94.69 87 GLY A N 1
ATOM 634 C CA . GLY A 1 87 ? 6.127 -1.794 -8.751 1.00 94.69 87 GLY A CA 1
ATOM 635 C C . GLY A 1 87 ? 7.071 -0.928 -9.586 1.00 94.69 87 GLY A C 1
ATOM 636 O O . GLY A 1 87 ? 6.845 -0.763 -10.781 1.00 94.69 87 GLY A O 1
ATOM 637 N N . LEU A 1 88 ? 8.171 -0.453 -8.996 1.00 96.00 88 LEU A N 1
ATOM 638 C CA . LEU A 1 88 ? 9.184 0.338 -9.703 1.00 96.00 88 LEU A CA 1
ATOM 639 C C . LEU A 1 88 ? 9.863 -0.454 -10.827 1.00 96.00 88 LEU A C 1
ATOM 641 O O . LEU A 1 88 ? 10.050 0.071 -11.923 1.00 96.00 88 LEU A O 1
ATOM 645 N N . VAL A 1 89 ? 10.198 -1.725 -10.586 1.00 93.62 89 VAL A N 1
ATOM 646 C CA . VAL A 1 89 ? 10.792 -2.586 -11.621 1.00 93.62 89 VAL A CA 1
ATOM 647 C C . VAL A 1 89 ? 9.805 -2.822 -12.765 1.00 93.62 89 VAL A C 1
ATOM 649 O O . VAL A 1 89 ? 10.183 -2.689 -13.930 1.00 93.62 89 VAL A O 1
ATOM 652 N N . LYS A 1 90 ? 8.535 -3.122 -12.457 1.00 93.00 90 LYS A N 1
ATOM 653 C CA . LYS A 1 90 ? 7.484 -3.275 -13.477 1.00 93.00 90 LYS A CA 1
ATOM 654 C C . LYS A 1 90 ? 7.312 -2.001 -14.304 1.00 93.00 90 LYS A C 1
ATOM 656 O O . LYS A 1 90 ? 7.356 -2.071 -15.530 1.00 93.00 90 LYS A O 1
ATOM 661 N N . PHE A 1 91 ? 7.217 -0.850 -13.641 1.00 94.50 91 PHE A N 1
ATOM 662 C CA . PHE A 1 91 ? 7.116 0.458 -14.287 1.00 94.50 91 PHE A CA 1
ATOM 663 C C . PHE A 1 91 ? 8.301 0.726 -15.228 1.00 94.50 91 PHE A C 1
ATOM 665 O O . PHE A 1 91 ? 8.112 1.140 -16.371 1.00 94.50 91 PHE A O 1
ATOM 672 N N . GLY A 1 92 ? 9.526 0.418 -14.789 1.00 94.38 92 GLY A N 1
ATOM 673 C CA . GLY A 1 92 ? 10.723 0.535 -15.624 1.00 94.38 92 GLY A CA 1
ATOM 674 C C . GLY A 1 92 ? 10.674 -0.351 -16.875 1.00 94.38 92 GLY A C 1
ATOM 675 O O . GLY A 1 92 ? 10.988 0.114 -17.969 1.00 94.38 92 GLY A O 1
ATOM 676 N N . ILE A 1 93 ? 10.233 -1.607 -16.743 1.00 91.38 93 ILE A N 1
ATOM 677 C CA . ILE A 1 93 ? 10.089 -2.541 -17.874 1.00 91.38 93 ILE A CA 1
ATOM 678 C C . ILE A 1 93 ? 9.030 -2.052 -18.870 1.00 91.38 93 ILE A C 1
ATOM 680 O O . ILE A 1 93 ? 9.241 -2.129 -20.083 1.00 91.38 93 ILE A O 1
ATOM 684 N N . GLU A 1 94 ? 7.887 -1.575 -18.382 1.00 90.75 94 GLU A N 1
ATOM 685 C CA . GLU A 1 94 ? 6.789 -1.083 -19.219 1.00 90.75 94 GLU A CA 1
ATOM 686 C C . GLU A 1 94 ? 7.196 0.151 -20.024 1.00 90.75 94 GLU A C 1
ATOM 688 O O . GLU A 1 94 ? 6.992 0.172 -21.243 1.00 90.75 94 GLU A O 1
ATOM 693 N N . ASN A 1 95 ? 7.855 1.118 -19.383 1.00 91.19 95 ASN A N 1
ATOM 694 C CA . ASN A 1 95 ? 8.330 2.330 -20.048 1.00 91.19 95 ASN A CA 1
ATOM 695 C C . ASN A 1 95 ? 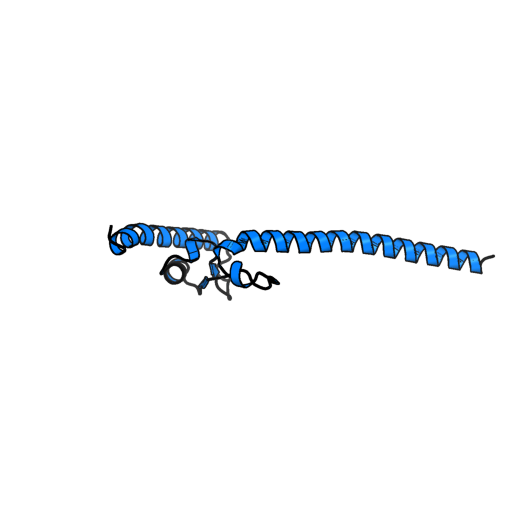9.465 2.040 -21.030 1.00 91.19 95 ASN A C 1
ATOM 697 O O . ASN A 1 95 ? 9.418 2.494 -22.168 1.00 91.19 95 ASN A O 1
ATOM 701 N N . TYR A 1 96 ? 10.420 1.182 -20.661 1.00 89.19 96 TYR A N 1
ATOM 702 C CA . TYR A 1 96 ? 11.480 0.763 -21.580 1.00 89.19 96 TYR A CA 1
ATOM 703 C C . TYR A 1 96 ? 10.919 0.081 -22.842 1.00 89.19 96 TYR A C 1
ATOM 705 O O . TYR A 1 96 ? 11.405 0.283 -23.957 1.00 89.19 96 TYR A O 1
ATOM 713 N N . ARG A 1 97 ? 9.855 -0.724 -22.696 1.00 83.62 97 ARG A N 1
ATOM 714 C CA . ARG A 1 97 ? 9.140 -1.329 -23.833 1.00 83.62 97 ARG A CA 1
ATOM 715 C C . ARG A 1 97 ? 8.337 -0.311 -24.639 1.00 83.62 97 ARG A C 1
ATOM 717 O O . ARG A 1 97 ? 8.137 -0.535 -25.832 1.00 83.62 97 ARG A O 1
ATOM 724 N N . ALA A 1 98 ? 7.799 0.735 -24.019 1.00 81.69 98 ALA A N 1
ATOM 725 C CA . ALA A 1 98 ? 7.096 1.803 -24.725 1.00 81.69 98 ALA A CA 1
ATOM 726 C C . ALA A 1 98 ? 8.069 2.605 -25.603 1.00 81.69 98 ALA A C 1
ATOM 728 O O . ALA A 1 98 ? 7.831 2.720 -26.807 1.00 81.69 98 ALA A O 1
ATOM 729 N N . ASP A 1 99 ? 9.209 3.013 -25.044 1.00 78.12 99 ASP A N 1
ATOM 730 C CA . ASP A 1 99 ? 10.251 3.754 -25.762 1.00 78.12 99 ASP A CA 1
ATOM 731 C C . ASP A 1 99 ? 10.805 2.945 -26.941 1.00 78.12 99 ASP A C 1
ATOM 733 O O . ASP A 1 99 ? 10.807 3.406 -28.083 1.00 78.12 99 ASP A O 1
ATOM 737 N N . ASN A 1 100 ? 11.177 1.679 -26.718 1.00 71.88 100 ASN A N 1
ATOM 738 C CA . ASN A 1 100 ? 11.672 0.814 -27.794 1.00 71.88 100 ASN A CA 1
ATOM 739 C C . ASN A 1 100 ? 10.635 0.546 -28.897 1.00 71.88 100 ASN A C 1
ATOM 741 O O . ASN A 1 100 ? 11.001 0.382 -30.064 1.00 71.88 100 ASN A O 1
ATOM 745 N N . ARG A 1 101 ? 9.339 0.496 -28.559 1.00 71.94 101 ARG A N 1
ATOM 746 C CA . ARG A 1 101 ? 8.274 0.364 -29.565 1.00 71.94 101 ARG A CA 1
ATOM 747 C C . ARG A 1 101 ? 8.179 1.610 -30.439 1.00 71.94 101 ARG A C 1
ATOM 749 O O . ARG A 1 101 ? 8.004 1.463 -31.646 1.00 71.94 101 ARG A O 1
ATOM 756 N N . PHE A 1 102 ? 8.345 2.799 -29.866 1.00 67.06 102 PHE A N 1
ATOM 757 C CA . PHE A 1 102 ? 8.327 4.050 -30.619 1.00 67.06 102 PHE A CA 1
ATOM 758 C C . PHE A 1 102 ? 9.464 4.105 -31.654 1.00 67.06 102 PHE A C 1
ATOM 760 O O . PHE A 1 102 ? 9.203 4.268 -32.848 1.00 67.06 102 PHE A O 1
ATOM 767 N N . TYR A 1 103 ? 10.702 3.816 -31.237 1.00 70.19 103 TYR A N 1
ATOM 768 C CA . TYR A 1 103 ? 11.852 3.739 -32.150 1.00 70.19 103 TYR A CA 1
ATOM 769 C C . TYR A 1 103 ? 11.691 2.659 -33.236 1.00 70.19 103 TYR A C 1
ATOM 771 O O . TYR A 1 103 ? 12.044 2.867 -34.401 1.00 70.19 103 TYR A O 1
ATOM 779 N N . GLY A 1 104 ? 11.121 1.500 -32.889 1.00 72.75 104 GLY A N 1
ATOM 780 C CA . GLY A 1 104 ? 10.867 0.420 -33.847 1.00 72.75 104 GLY A CA 1
ATOM 781 C C . GLY A 1 104 ? 9.842 0.783 -34.929 1.00 72.75 104 GLY A C 1
ATOM 782 O O . GLY A 1 104 ? 9.992 0.378 -36.086 1.00 72.75 104 GLY A O 1
ATOM 783 N N . VAL A 1 105 ? 8.820 1.570 -34.580 1.00 75.81 105 VAL A N 1
ATOM 784 C CA . VAL A 1 105 ? 7.790 2.043 -35.519 1.00 75.81 105 VAL A CA 1
ATOM 785 C C . VAL A 1 105 ? 8.372 3.047 -36.513 1.00 75.81 105 VAL A C 1
ATOM 787 O O . VAL A 1 105 ? 8.132 2.911 -37.713 1.00 75.81 105 VAL A O 1
ATOM 790 N N . GLU A 1 106 ? 9.191 3.994 -36.060 1.00 78.00 106 GLU A N 1
ATOM 791 C CA . GLU A 1 106 ? 9.832 4.986 -36.931 1.00 78.00 106 GLU A CA 1
ATOM 792 C C . GLU A 1 106 ? 10.801 4.328 -37.932 1.00 78.00 106 GLU A C 1
ATOM 794 O O . GLU A 1 106 ? 10.722 4.555 -39.144 1.00 78.00 106 GLU A O 1
ATOM 799 N N . ALA A 1 107 ? 11.638 3.400 -37.457 1.00 78.06 107 ALA A N 1
ATOM 800 C CA . ALA A 1 107 ? 12.545 2.635 -38.311 1.00 78.06 107 ALA A CA 1
ATOM 801 C C . ALA A 1 107 ? 11.798 1.737 -39.318 1.00 78.06 107 ALA A C 1
ATOM 803 O O . ALA A 1 107 ? 12.253 1.543 -40.448 1.00 78.06 107 ALA A O 1
ATOM 804 N N . SER A 1 108 ? 10.649 1.179 -38.925 1.00 82.56 108 SER A N 1
ATOM 805 C CA . SER A 1 108 ? 9.751 0.405 -39.794 1.00 82.56 108 SER A CA 1
ATOM 806 C C . SER A 1 108 ? 9.126 1.279 -40.888 1.00 82.56 108 SER A C 1
ATOM 808 O O . SER A 1 108 ? 9.163 0.919 -42.069 1.00 82.56 108 SER A O 1
ATOM 810 N N . LEU A 1 109 ? 8.617 2.458 -40.521 1.00 83.12 109 LEU A N 1
ATOM 811 C CA . LEU A 1 109 ? 8.032 3.432 -41.443 1.00 83.12 109 LEU A CA 1
ATOM 812 C C . LEU A 1 109 ? 9.053 3.916 -42.473 1.00 83.12 109 LEU A C 1
ATOM 814 O O . LEU A 1 109 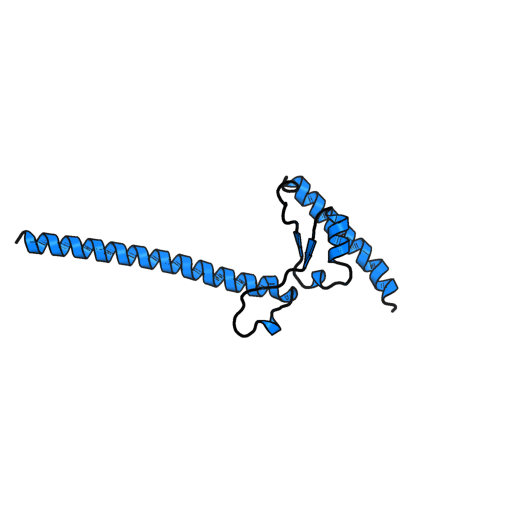? 8.773 3.857 -43.671 1.00 83.12 109 LEU A O 1
ATOM 818 N N . TYR A 1 110 ? 10.256 4.296 -42.035 1.00 86.56 110 TYR A N 1
ATOM 819 C CA . TYR A 1 110 ? 11.338 4.704 -42.933 1.00 86.56 110 TYR A CA 1
ATOM 820 C C . TYR A 1 110 ? 11.695 3.598 -43.935 1.00 86.56 110 TYR A C 1
ATOM 822 O O . TYR A 1 110 ? 11.810 3.849 -45.136 1.00 86.56 110 TYR A O 1
ATOM 830 N N . ARG A 1 111 ? 11.796 2.344 -43.473 1.00 86.75 111 ARG A N 1
ATOM 831 C CA . ARG A 1 111 ? 12.096 1.189 -44.335 1.00 86.75 111 ARG A CA 1
ATOM 832 C C . ARG A 1 111 ? 11.001 0.952 -45.378 1.00 86.75 111 ARG A C 1
ATOM 834 O O . ARG A 1 111 ? 11.315 0.717 -46.543 1.00 86.75 111 ARG A O 1
ATOM 841 N N . ARG A 1 112 ? 9.725 1.068 -44.986 1.00 86.44 112 ARG A N 1
ATOM 842 C CA . ARG A 1 112 ? 8.574 0.961 -45.903 1.00 86.44 112 ARG A CA 1
ATOM 843 C C . ARG A 1 112 ? 8.548 2.109 -46.908 1.00 86.44 112 ARG A C 1
ATOM 845 O O . ARG A 1 112 ? 8.290 1.877 -48.084 1.00 86.44 112 ARG A O 1
ATOM 852 N N . MET A 1 113 ? 8.839 3.336 -46.479 1.00 89.19 113 MET A N 1
ATOM 853 C CA . MET A 1 113 ? 8.928 4.488 -47.378 1.00 89.19 113 MET A CA 1
ATOM 854 C C . MET A 1 113 ? 10.056 4.318 -48.394 1.00 89.19 113 MET A C 1
ATOM 856 O O . MET A 1 113 ? 9.806 4.457 -49.588 1.00 89.19 113 MET A O 1
ATOM 860 N N . LYS A 1 114 ? 11.255 3.941 -47.938 1.00 93.06 114 LYS A N 1
ATOM 861 C CA . LYS A 1 114 ? 12.411 3.696 -48.803 1.00 93.06 114 LYS A CA 1
ATOM 862 C C . LYS A 1 114 ? 12.125 2.597 -49.829 1.00 93.06 114 LYS A C 1
ATOM 864 O O . LYS A 1 114 ? 12.381 2.819 -51.004 1.00 93.06 114 LYS A O 1
ATOM 869 N N . GLY A 1 115 ? 11.518 1.483 -49.408 1.00 88.00 115 GLY A N 1
ATOM 870 C CA . GLY A 1 115 ? 11.123 0.392 -50.307 1.00 88.00 115 GLY A CA 1
ATOM 871 C C . GLY A 1 115 ? 10.149 0.827 -51.408 1.00 88.00 115 GLY A C 1
ATOM 872 O O . GLY A 1 115 ? 10.329 0.474 -52.567 1.00 88.00 115 GLY A O 1
ATOM 873 N N . ARG A 1 116 ? 9.155 1.665 -51.084 1.00 87.25 116 ARG A N 1
ATOM 874 C CA . ARG A 1 116 ? 8.224 2.205 -52.095 1.00 87.25 116 ARG A CA 1
ATOM 875 C C . ARG A 1 116 ? 8.907 3.144 -53.089 1.00 87.25 116 ARG A C 1
ATOM 877 O O . ARG A 1 116 ? 8.557 3.135 -54.263 1.00 87.25 116 ARG A O 1
ATOM 884 N N . VAL A 1 117 ? 9.852 3.961 -52.621 1.00 88.44 117 VAL A N 1
ATOM 885 C CA . VAL A 1 117 ? 10.605 4.889 -53.481 1.00 88.44 117 VAL A CA 1
ATOM 886 C C . VAL A 1 117 ? 11.514 4.119 -54.436 1.00 88.44 117 VAL A C 1
ATOM 888 O O . VAL A 1 117 ? 11.552 4.433 -55.623 1.00 88.44 117 VAL A O 1
ATOM 891 N N . THR A 1 118 ? 12.201 3.084 -53.948 1.00 89.75 118 THR A N 1
ATOM 892 C CA . THR A 1 118 ? 13.054 2.238 -54.792 1.00 89.75 118 THR A CA 1
ATOM 893 C C . THR A 1 118 ? 12.242 1.450 -55.819 1.00 89.75 118 THR A C 1
ATOM 895 O O . THR A 1 118 ? 12.645 1.384 -56.977 1.00 89.75 118 THR A O 1
ATOM 898 N N . ASP A 1 119 ? 11.072 0.932 -55.437 1.00 88.81 119 ASP A N 1
ATOM 899 C CA . ASP A 1 119 ? 10.167 0.227 -56.355 1.00 88.81 119 ASP A CA 1
ATOM 900 C C . ASP A 1 119 ? 9.588 1.139 -57.445 1.00 88.81 119 ASP A C 1
ATOM 902 O O . ASP A 1 119 ? 9.392 0.700 -58.575 1.00 88.81 119 ASP A O 1
ATOM 906 N N . TRP A 1 120 ? 9.285 2.402 -57.124 1.00 85.94 120 TRP A N 1
ATOM 907 C CA . TRP A 1 120 ? 8.769 3.361 -58.104 1.00 85.94 120 TRP A CA 1
ATOM 908 C C . TRP A 1 120 ? 9.836 3.750 -59.131 1.00 85.94 120 TRP A C 1
ATOM 910 O O . TRP A 1 120 ? 9.566 3.718 -60.329 1.00 85.94 120 TRP A O 1
ATOM 920 N N . LEU A 1 121 ? 11.060 4.039 -58.677 1.00 87.12 121 LEU A N 1
ATOM 921 C CA . LEU A 1 121 ? 12.182 4.357 -59.565 1.00 87.12 121 LEU A CA 1
ATOM 922 C C . LEU A 1 121 ? 12.541 3.181 -60.481 1.00 87.12 121 LEU A C 1
ATOM 924 O O . LEU A 1 121 ? 12.812 3.396 -61.655 1.00 87.12 121 LEU A O 1
ATOM 928 N N . GLY A 1 122 ? 12.481 1.947 -59.973 1.00 84.69 122 GLY A N 1
ATOM 929 C CA . GLY A 1 122 ? 12.725 0.745 -60.774 1.00 84.69 122 GLY A CA 1
ATOM 930 C C . GLY A 1 122 ? 11.630 0.420 -61.797 1.00 84.69 122 GLY A C 1
ATOM 931 O O . GLY A 1 122 ? 11.863 -0.403 -62.672 1.00 84.69 122 GLY A O 1
ATOM 932 N N . LYS A 1 123 ? 10.442 1.034 -61.691 1.00 79.38 123 LYS A N 1
ATOM 933 C CA . LYS A 1 123 ? 9.351 0.913 -62.678 1.00 79.38 123 LYS A CA 1
ATOM 934 C C . LYS A 1 123 ? 9.298 2.080 -63.670 1.00 79.38 123 LYS A C 1
ATOM 936 O O . LYS A 1 123 ? 8.570 1.988 -64.652 1.00 79.38 123 LYS A O 1
ATOM 941 N N . ALA A 1 124 ? 9.979 3.187 -63.368 1.00 67.56 124 ALA A N 1
ATOM 942 C CA . ALA A 1 124 ? 9.975 4.418 -64.163 1.00 67.56 124 ALA A CA 1
ATOM 943 C C . ALA A 1 124 ? 11.206 4.566 -65.082 1.00 67.56 124 ALA A C 1
ATOM 945 O O . ALA A 1 124 ? 11.225 5.470 -65.918 1.00 67.56 124 ALA A O 1
ATOM 946 N N . LEU A 1 125 ? 12.207 3.695 -64.918 1.00 53.56 125 LEU A N 1
ATOM 947 C CA . LEU A 1 125 ? 13.350 3.472 -65.812 1.00 53.56 125 LEU A CA 1
ATOM 948 C C . LEU A 1 125 ? 13.134 2.179 -66.603 1.00 53.56 125 LEU A C 1
ATOM 950 O O . LEU A 1 125 ? 13.568 2.149 -67.774 1.00 53.56 125 LEU A O 1
#